Protein AF-A0A3P6GA21-F1 (afdb_monomer_lite)

Organism: Brassica oleracea (NCBI:txid3712)

Sequence (79 aa):
MDAFRSMMHDDMMVGAFSHSTAVGKLRKDLPDVPSDARQEFPRYSLDEAEAVCYYYLRQRLVRREVFSEENWKKIILFG

pLDDT: mean 75.62, std 9.92, range [43.91, 88.88]

Structure (mmCIF, N/CA/C/O backbone):
data_AF-A0A3P6GA21-F1
#
_entry.id   AF-A0A3P6GA21-F1
#
loop_
_atom_site.group_PDB
_atom_site.id
_atom_site.type_symbol
_atom_site.label_atom_id
_atom_site.label_alt_id
_atom_site.label_comp_id
_atom_site.label_asym_id
_atom_site.label_entity_id
_atom_site.label_seq_id
_atom_site.pdbx_PDB_ins_code
_atom_site.Cartn_x
_atom_site.Cartn_y
_atom_site.Cartn_z
_atom_site.occupancy
_atom_site.B_iso_or_equiv
_atom_site.auth_seq_id
_atom_site.auth_comp_id
_atom_site.auth_asym_id
_atom_site.auth_atom_id
_atom_site.pdbx_PDB_model_num
ATOM 1 N N . MET A 1 1 ? 25.081 -20.711 -14.322 1.00 43.91 1 MET A N 1
ATOM 2 C CA . MET A 1 1 ? 23.626 -20.511 -14.197 1.00 43.91 1 MET A CA 1
ATOM 3 C C . MET A 1 1 ? 23.480 -19.120 -13.625 1.00 43.91 1 MET A C 1
ATOM 5 O O . MET A 1 1 ? 23.936 -18.908 -12.507 1.00 43.91 1 MET A O 1
ATOM 9 N N . ASP A 1 2 ? 23.019 -18.169 -14.428 1.00 64.25 2 ASP A N 1
ATOM 10 C CA . ASP A 1 2 ? 22.937 -16.778 -13.990 1.00 64.25 2 ASP A CA 1
ATOM 11 C C . ASP A 1 2 ? 21.771 -16.610 -13.021 1.00 64.25 2 ASP A C 1
ATOM 13 O O . ASP A 1 2 ? 20.703 -17.196 -13.203 1.00 64.25 2 ASP A O 1
ATOM 17 N N . ALA A 1 3 ? 21.996 -15.843 -11.956 1.00 67.12 3 ALA A N 1
ATOM 18 C CA . ALA A 1 3 ? 20.997 -15.620 -10.913 1.00 67.12 3 ALA A CA 1
ATOM 19 C C . ALA A 1 3 ? 19.825 -14.743 -11.391 1.00 67.12 3 ALA A C 1
ATOM 21 O O . ALA A 1 3 ? 18.776 -14.722 -10.750 1.00 67.12 3 ALA A O 1
ATOM 22 N N . PHE A 1 4 ? 19.997 -14.034 -12.510 1.00 69.44 4 PHE A N 1
ATOM 23 C CA . PHE A 1 4 ? 19.013 -13.122 -13.079 1.00 69.44 4 PHE A CA 1
ATOM 24 C C . PHE A 1 4 ? 18.886 -13.359 -14.582 1.00 69.44 4 PHE A C 1
ATOM 26 O O . PHE A 1 4 ? 19.877 -13.583 -15.275 1.00 69.44 4 PHE A O 1
ATOM 33 N N . ARG A 1 5 ? 17.652 -13.303 -15.085 1.00 78.00 5 ARG A N 1
ATOM 34 C CA . ARG A 1 5 ? 17.371 -13.258 -16.521 1.00 78.00 5 ARG A CA 1
ATOM 35 C C . ARG A 1 5 ? 17.440 -11.795 -16.971 1.00 78.00 5 ARG A C 1
ATOM 37 O O . ARG A 1 5 ? 16.822 -10.949 -16.333 1.00 78.00 5 ARG A O 1
ATOM 44 N N . SER A 1 6 ? 18.162 -11.52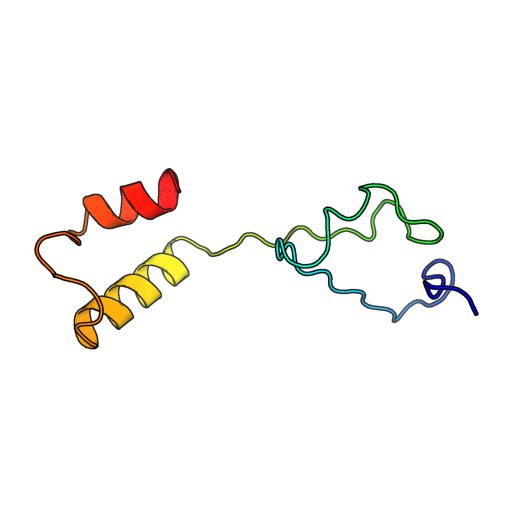0 -18.059 1.00 81.56 6 SER A N 1
ATOM 45 C CA . SER A 1 6 ? 18.228 -10.180 -18.661 1.00 81.56 6 SER A CA 1
ATOM 46 C C . SER A 1 6 ? 16.839 -9.698 -19.087 1.00 81.56 6 SER A C 1
ATOM 48 O O . SER A 1 6 ? 16.098 -10.449 -19.722 1.00 81.56 6 SER A O 1
ATOM 50 N N . MET A 1 7 ? 16.508 -8.449 -18.754 1.00 83.00 7 MET A N 1
ATOM 51 C CA . MET A 1 7 ? 15.267 -7.773 -19.155 1.00 83.00 7 MET A CA 1
ATOM 52 C C . MET A 1 7 ? 15.476 -6.798 -20.325 1.00 83.00 7 MET A C 1
ATOM 54 O O . MET A 1 7 ? 14.536 -6.148 -20.758 1.00 83.00 7 MET A O 1
ATOM 58 N N . MET A 1 8 ? 16.700 -6.685 -20.850 1.00 81.88 8 MET A N 1
ATOM 59 C CA . MET A 1 8 ? 17.065 -5.669 -21.849 1.00 81.88 8 MET A CA 1
ATOM 60 C C . MET A 1 8 ? 16.457 -5.891 -23.246 1.00 81.88 8 MET A C 1
ATOM 62 O O . MET A 1 8 ? 16.507 -4.985 -24.069 1.00 81.88 8 MET A O 1
ATOM 66 N N . HIS A 1 9 ? 15.937 -7.087 -23.537 1.00 76.69 9 HIS A N 1
ATOM 67 C CA . HIS A 1 9 ? 15.521 -7.492 -24.889 1.00 76.69 9 HIS A CA 1
ATOM 68 C C . HIS A 1 9 ? 14.206 -8.288 -24.910 1.00 76.69 9 HIS A C 1
ATOM 70 O O . HIS A 1 9 ? 13.880 -8.902 -25.923 1.00 76.69 9 HIS A O 1
ATOM 76 N N . ASP A 1 10 ? 13.500 -8.357 -23.781 1.00 68.06 10 ASP A N 1
ATOM 77 C CA . ASP A 1 10 ? 12.283 -9.155 -23.635 1.00 68.06 10 ASP A CA 1
ATOM 78 C C . ASP A 1 10 ? 11.132 -8.226 -23.237 1.00 68.06 10 ASP A C 1
ATOM 80 O O . ASP A 1 10 ? 10.951 -7.899 -22.061 1.00 68.06 10 ASP A O 1
ATOM 84 N N . ASP A 1 11 ? 10.388 -7.773 -24.251 1.00 66.94 11 ASP A N 1
ATOM 85 C CA . ASP A 1 11 ? 9.389 -6.698 -24.155 1.00 66.94 11 ASP A CA 1
ATOM 86 C C . ASP A 1 11 ? 8.206 -7.025 -23.219 1.00 66.94 11 ASP A C 1
ATOM 88 O O . ASP A 1 11 ? 7.393 -6.154 -22.920 1.00 66.94 11 ASP A O 1
ATOM 92 N N . MET A 1 12 ? 8.093 -8.270 -22.737 1.00 79.19 12 MET A N 1
ATOM 93 C CA . MET A 1 12 ? 6.960 -8.751 -21.934 1.00 79.19 12 MET A CA 1
ATOM 94 C C . MET A 1 12 ? 7.358 -9.282 -20.545 1.00 79.19 12 MET A C 1
ATOM 96 O O . MET A 1 12 ? 6.564 -9.965 -19.891 1.00 79.19 12 MET A O 1
ATOM 100 N N . MET A 1 13 ? 8.568 -8.986 -20.062 1.00 82.19 13 MET A N 1
ATOM 101 C CA . MET A 1 13 ? 9.030 -9.446 -18.746 1.00 82.19 13 MET A CA 1
ATOM 102 C C . MET A 1 13 ? 8.616 -8.506 -17.608 1.00 82.19 13 MET A C 1
ATOM 104 O O . MET A 1 13 ? 8.918 -7.316 -17.620 1.00 82.19 13 MET A O 1
ATOM 108 N N . VAL A 1 14 ? 8.006 -9.070 -16.558 1.00 80.62 14 VAL A N 1
ATOM 109 C CA . VAL A 1 14 ? 7.686 -8.362 -15.306 1.00 80.62 14 VAL A CA 1
ATOM 110 C C . VAL A 1 14 ? 8.397 -9.043 -14.139 1.00 80.62 14 VAL A C 1
ATOM 112 O O . VAL A 1 14 ? 8.129 -10.202 -13.823 1.00 80.62 14 VAL A O 1
ATOM 115 N N . GLY A 1 15 ? 9.303 -8.317 -13.483 1.00 79.25 15 GLY A N 1
ATOM 116 C CA . GLY A 1 15 ? 9.932 -8.733 -12.229 1.00 79.25 15 GLY A CA 1
ATOM 117 C C . GLY A 1 15 ? 9.244 -8.083 -11.029 1.00 79.25 15 GLY A C 1
ATOM 118 O O . GLY A 1 15 ? 8.991 -6.882 -11.041 1.00 79.25 15 GLY A O 1
ATOM 119 N N . ALA A 1 16 ? 8.966 -8.856 -9.977 1.00 79.12 16 ALA A N 1
ATOM 120 C CA . ALA A 1 16 ? 8.421 -8.344 -8.722 1.00 79.12 16 ALA A CA 1
ATOM 121 C C . ALA A 1 16 ? 9.375 -8.652 -7.565 1.00 79.12 16 ALA A C 1
ATOM 123 O O . ALA A 1 16 ? 9.829 -9.786 -7.404 1.00 79.12 16 ALA A O 1
ATOM 124 N N . PHE A 1 17 ? 9.653 -7.646 -6.737 1.00 73.75 17 PHE A N 1
ATOM 125 C CA . PHE A 1 17 ? 10.503 -7.788 -5.560 1.00 73.75 17 PHE A CA 1
ATOM 126 C C . PHE A 1 17 ? 9.720 -7.413 -4.309 1.00 73.75 17 PHE A C 1
ATOM 128 O O . PHE A 1 17 ? 9.135 -6.336 -4.225 1.00 73.75 17 PHE A O 1
ATOM 135 N N . SER A 1 18 ? 9.740 -8.296 -3.312 1.00 68.25 18 SER A N 1
ATOM 136 C CA . SER A 1 18 ? 9.238 -7.964 -1.983 1.00 68.25 18 SER A CA 1
ATOM 137 C C . SER A 1 18 ? 10.353 -7.332 -1.155 1.00 68.25 18 SER A C 1
ATOM 139 O O . SER A 1 18 ? 11.437 -7.898 -1.034 1.00 68.25 18 SER A O 1
ATOM 141 N N . HIS A 1 19 ? 10.064 -6.207 -0.500 1.00 65.69 19 HIS A N 1
ATOM 142 C CA . HIS A 1 19 ? 10.934 -5.595 0.512 1.00 65.69 19 HIS A CA 1
ATOM 143 C C . HIS A 1 19 ? 10.900 -6.337 1.866 1.00 65.69 19 HIS A C 1
ATOM 145 O O . HIS A 1 19 ? 11.097 -5.734 2.923 1.00 65.69 19 HIS A O 1
ATOM 151 N N . SER A 1 20 ? 10.628 -7.644 1.865 1.00 59.56 20 SER A N 1
ATOM 152 C CA . SER A 1 20 ? 10.674 -8.469 3.071 1.00 59.56 20 SER A CA 1
ATOM 153 C C . SER A 1 20 ? 12.095 -8.490 3.637 1.00 59.56 20 SER A C 1
ATOM 155 O O . SER A 1 20 ? 13.055 -8.767 2.926 1.00 59.56 20 SER A O 1
ATOM 157 N N . THR A 1 21 ? 12.238 -8.270 4.944 1.00 55.34 21 THR A N 1
ATOM 158 C CA . THR A 1 21 ? 13.531 -8.306 5.657 1.00 55.34 21 THR A CA 1
ATOM 159 C C . THR A 1 21 ? 14.242 -9.665 5.597 1.00 55.34 21 THR A C 1
ATOM 161 O O . THR A 1 21 ? 15.413 -9.752 5.951 1.00 55.34 21 THR A O 1
ATOM 164 N N . ALA A 1 22 ? 13.551 -10.715 5.140 1.00 57.00 22 ALA A N 1
ATOM 165 C CA . ALA A 1 22 ? 14.056 -12.081 5.019 1.00 57.00 22 ALA A CA 1
ATOM 166 C C . ALA A 1 22 ? 15.088 -12.271 3.895 1.00 57.00 22 ALA A C 1
ATOM 168 O O . ALA A 1 22 ? 15.888 -13.201 3.950 1.00 57.00 22 ALA A O 1
ATOM 169 N N . VAL A 1 23 ? 15.087 -11.401 2.885 1.00 53.12 23 VAL A N 1
ATOM 170 C CA . VAL A 1 23 ? 16.025 -11.460 1.762 1.00 53.12 23 VAL A CA 1
ATOM 171 C C . VAL A 1 23 ? 16.618 -10.064 1.675 1.00 53.12 23 VAL A C 1
ATOM 173 O O . VAL A 1 23 ? 15.902 -9.117 1.371 1.00 53.12 23 VAL A O 1
ATOM 176 N N . GLY A 1 24 ? 17.876 -9.909 2.100 1.00 57.03 24 GLY A N 1
ATOM 177 C CA . GLY A 1 24 ? 18.515 -8.609 2.333 1.00 57.03 24 GLY A CA 1
ATOM 178 C C . GLY A 1 24 ? 18.287 -7.581 1.217 1.00 57.03 24 GLY A C 1
ATOM 179 O O . GLY A 1 24 ? 18.015 -7.932 0.074 1.00 57.03 24 GLY A O 1
ATOM 180 N N . LYS A 1 25 ? 18.404 -6.290 1.560 1.00 62.59 25 LYS A N 1
ATOM 181 C CA . LYS A 1 25 ? 18.096 -5.168 0.657 1.00 62.59 25 LYS A CA 1
ATOM 182 C C . LYS A 1 25 ? 18.725 -5.380 -0.723 1.00 62.59 25 LYS A C 1
ATOM 184 O O . LYS A 1 25 ? 19.948 -5.342 -0.863 1.00 62.59 25 LYS A O 1
ATOM 189 N N . LEU A 1 26 ? 17.875 -5.573 -1.729 1.00 66.81 26 LEU A N 1
ATOM 190 C CA . LEU A 1 26 ? 18.310 -5.661 -3.112 1.00 66.81 26 LEU A CA 1
ATOM 191 C C . LEU A 1 26 ? 18.975 -4.341 -3.508 1.00 66.81 26 LEU A C 1
ATOM 193 O O . LEU A 1 26 ? 18.531 -3.260 -3.103 1.00 66.81 26 LEU A O 1
ATOM 197 N N . ARG A 1 27 ? 20.065 -4.424 -4.274 1.00 69.81 27 ARG A N 1
ATOM 198 C CA . ARG A 1 27 ? 20.742 -3.222 -4.758 1.00 69.81 27 ARG A CA 1
ATOM 199 C C . ARG A 1 27 ? 19.793 -2.429 -5.649 1.00 69.81 27 ARG A C 1
ATOM 201 O O . ARG A 1 27 ? 19.068 -2.994 -6.465 1.00 69.81 27 ARG A O 1
ATOM 208 N N . LYS A 1 28 ? 19.850 -1.103 -5.505 1.00 70.44 28 LYS A N 1
ATOM 209 C CA . LYS A 1 28 ? 19.175 -0.169 -6.407 1.00 70.44 28 LYS A CA 1
ATOM 210 C C . LYS A 1 28 ? 19.735 -0.222 -7.823 1.00 70.44 28 LYS A C 1
ATOM 212 O O . LYS A 1 28 ? 19.111 0.329 -8.697 1.00 70.44 28 LYS A O 1
ATOM 217 N N . ASP A 1 29 ? 20.816 -0.910 -8.114 1.00 73.56 29 ASP 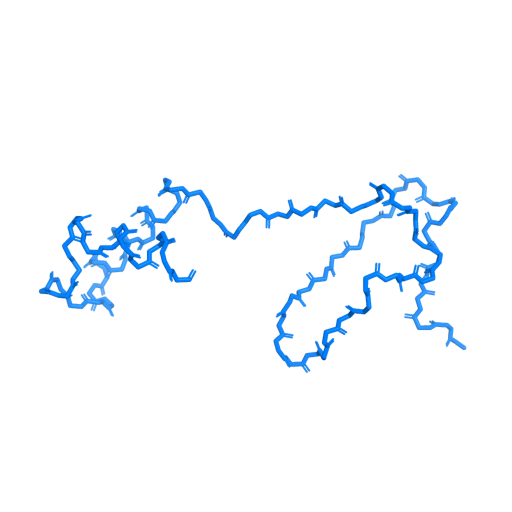A N 1
ATOM 218 C CA . ASP A 1 29 ? 21.224 -1.115 -9.501 1.00 73.56 29 ASP A CA 1
ATOM 219 C C . ASP A 1 29 ? 21.301 -2.619 -9.710 1.00 73.56 29 ASP A C 1
ATOM 221 O O . ASP A 1 29 ? 22.121 -3.303 -9.090 1.00 73.56 29 ASP A O 1
ATOM 225 N N . LEU A 1 30 ? 20.350 -3.134 -10.489 1.00 77.25 30 LEU A N 1
ATOM 226 C CA . LEU A 1 30 ? 20.344 -4.522 -10.925 1.00 77.25 30 LEU A CA 1
ATOM 227 C C . LEU A 1 30 ? 21.020 -4.578 -12.294 1.00 77.25 30 LEU A C 1
ATOM 229 O O . LEU A 1 30 ? 20.738 -3.716 -13.129 1.00 77.25 30 LEU A O 1
ATOM 233 N N . PRO A 1 31 ? 21.901 -5.562 -12.532 1.00 82.00 31 PRO A N 1
ATOM 234 C CA . PRO A 1 31 ? 22.435 -5.779 -13.865 1.00 82.00 31 PRO A CA 1
ATOM 235 C C . PRO A 1 31 ? 21.293 -6.146 -14.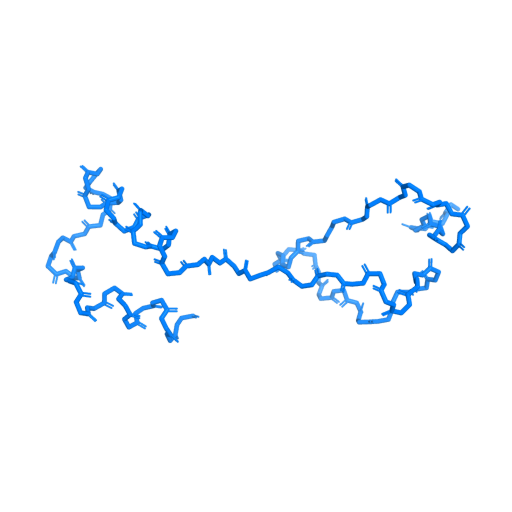816 1.00 82.00 31 PRO A C 1
ATOM 237 O O . PRO A 1 31 ? 20.349 -6.830 -14.421 1.00 82.00 31 PRO A O 1
ATOM 240 N N . ASP A 1 32 ? 21.397 -5.695 -16.064 1.00 83.12 32 ASP A N 1
ATOM 241 C CA . ASP A 1 32 ? 20.498 -6.071 -17.159 1.00 83.12 32 ASP A CA 1
ATOM 242 C C . ASP A 1 32 ? 19.011 -5.729 -16.947 1.00 83.12 32 ASP A C 1
ATOM 244 O O . ASP A 1 32 ? 18.130 -6.390 -17.506 1.00 83.12 32 ASP A O 1
ATOM 248 N N . VAL A 1 33 ? 18.738 -4.682 -16.162 1.00 82.19 33 VAL A N 1
ATOM 249 C CA . VAL A 1 33 ? 17.411 -4.079 -15.987 1.00 82.19 33 VAL A CA 1
ATOM 250 C C . VAL A 1 33 ? 17.453 -2.632 -16.497 1.00 82.19 33 VAL A C 1
ATOM 252 O O . VAL A 1 33 ? 18.320 -1.873 -16.053 1.00 82.19 33 VAL A O 1
ATOM 255 N N . PRO A 1 34 ? 16.534 -2.218 -17.390 1.00 84.75 34 PRO A N 1
ATOM 256 C CA . PRO A 1 34 ? 16.442 -0.830 -17.840 1.00 84.75 34 PRO A CA 1
ATOM 257 C C . PRO A 1 34 ? 16.238 0.149 -16.675 1.00 84.75 34 PRO A C 1
ATOM 259 O O . PRO A 1 34 ? 15.555 -0.155 -15.695 1.00 84.75 34 PRO A O 1
ATOM 262 N N . SER A 1 35 ? 16.811 1.349 -16.776 1.00 82.12 35 SER A N 1
ATOM 263 C CA . SER A 1 35 ? 16.767 2.356 -15.703 1.00 82.12 35 SER A CA 1
ATOM 264 C C . SER A 1 35 ? 15.358 2.866 -15.385 1.00 82.12 35 SER A C 1
ATOM 266 O O . SER A 1 35 ? 15.097 3.311 -14.269 1.00 82.12 35 SER A O 1
ATOM 268 N N . ASP A 1 36 ? 14.459 2.806 -16.361 1.00 84.25 36 ASP A N 1
ATOM 269 C CA . ASP A 1 36 ? 13.065 3.245 -16.306 1.00 84.25 36 ASP A CA 1
ATOM 270 C C . ASP A 1 36 ? 12.07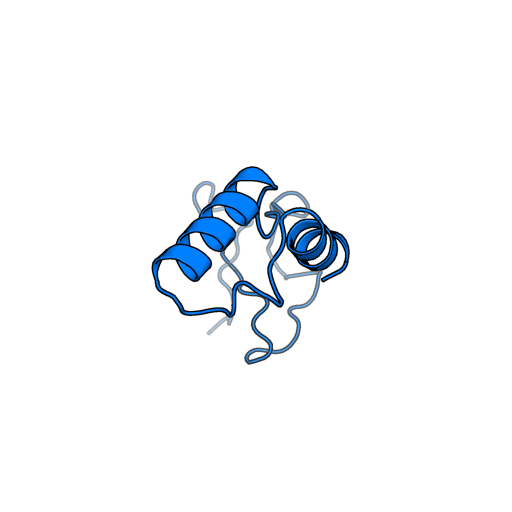4 2.102 -16.033 1.00 84.25 36 ASP A C 1
ATOM 272 O O . ASP A 1 36 ? 10.887 2.353 -15.852 1.00 84.25 36 ASP A O 1
ATOM 276 N N . ALA A 1 37 ? 12.542 0.856 -15.900 1.00 83.69 37 ALA A N 1
ATOM 277 C CA . ALA A 1 37 ? 11.684 -0.301 -15.626 1.00 83.69 37 ALA A CA 1
ATOM 278 C C . ALA A 1 37 ? 11.105 -0.320 -14.195 1.00 83.69 37 ALA A C 1
ATOM 280 O O . ALA A 1 37 ? 10.359 -1.229 -13.823 1.00 83.69 37 ALA A O 1
ATOM 281 N N . ARG A 1 38 ? 11.471 0.651 -13.349 1.00 81.25 38 ARG A N 1
ATOM 282 C CA . ARG A 1 38 ? 11.023 0.715 -11.958 1.00 81.25 38 ARG A CA 1
ATOM 283 C C . ARG A 1 38 ? 9.705 1.442 -11.799 1.00 81.25 38 ARG A C 1
ATOM 285 O O . ARG A 1 38 ? 9.631 2.658 -11.926 1.00 81.25 38 ARG A O 1
ATOM 292 N N . GLN A 1 39 ? 8.720 0.686 -11.341 1.00 85.12 39 GLN A N 1
ATOM 293 C CA . GLN A 1 39 ? 7.475 1.210 -10.809 1.00 85.12 39 GLN A CA 1
ATOM 294 C C . GLN A 1 39 ? 7.485 1.061 -9.282 1.00 85.12 39 GLN A C 1
ATOM 296 O O . GLN A 1 39 ? 7.462 -0.055 -8.760 1.00 85.12 39 GLN A O 1
ATOM 301 N N . GLU A 1 40 ? 7.529 2.176 -8.551 1.00 81.19 40 GLU A N 1
ATOM 302 C CA . GLU A 1 40 ? 7.289 2.156 -7.106 1.00 8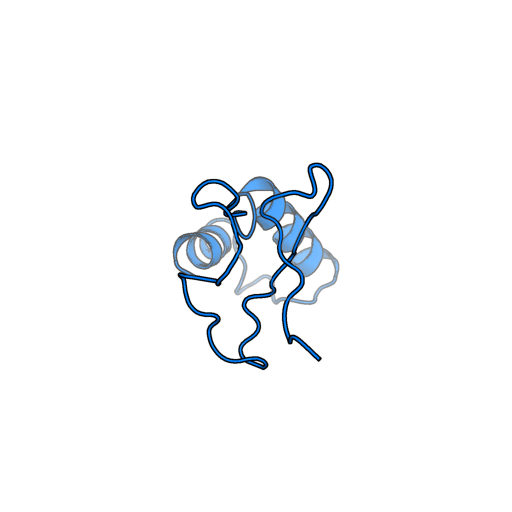1.19 40 GLU A CA 1
ATOM 303 C C . GLU A 1 40 ? 5.783 2.077 -6.847 1.00 81.19 40 GLU A C 1
ATOM 305 O O . GLU A 1 40 ? 5.011 2.900 -7.341 1.00 81.19 40 GLU A O 1
ATOM 310 N N . PHE A 1 41 ? 5.365 1.080 -6.068 1.00 82.25 41 PHE A N 1
ATOM 311 C CA . PHE A 1 41 ? 3.983 0.954 -5.622 1.00 82.25 41 PHE A CA 1
ATOM 312 C C . PHE A 1 41 ? 3.857 1.496 -4.195 1.00 82.25 41 PHE A C 1
ATOM 314 O O . PHE A 1 41 ? 4.598 1.046 -3.312 1.00 82.25 41 PHE A O 1
ATOM 321 N N . PRO A 1 42 ? 2.935 2.443 -3.936 1.00 82.12 42 PRO A N 1
ATOM 322 C CA . PRO A 1 42 ? 2.633 2.848 -2.572 1.00 82.12 42 PRO A CA 1
ATOM 323 C C . PRO A 1 42 ? 2.088 1.645 -1.797 1.00 82.12 42 PRO A C 1
ATOM 325 O O . PRO A 1 42 ? 1.464 0.750 -2.363 1.00 82.12 42 PRO A O 1
ATOM 328 N N . ARG A 1 43 ? 2.327 1.614 -0.483 1.00 80.12 43 ARG A N 1
ATOM 329 C CA . ARG A 1 43 ? 1.905 0.482 0.352 1.00 80.12 43 ARG A CA 1
ATOM 330 C C . ARG A 1 43 ? 0.380 0.355 0.443 1.00 80.12 43 ARG A C 1
ATOM 332 O O . ARG A 1 43 ? -0.114 -0.763 0.533 1.00 80.12 43 ARG A O 1
ATOM 339 N N . TYR A 1 44 ? -0.320 1.482 0.474 1.00 84.62 44 TYR A N 1
ATOM 340 C CA . TYR A 1 44 ? -1.777 1.579 0.455 1.00 84.62 44 TYR A CA 1
ATOM 341 C C . TYR A 1 44 ? -2.194 3.031 0.173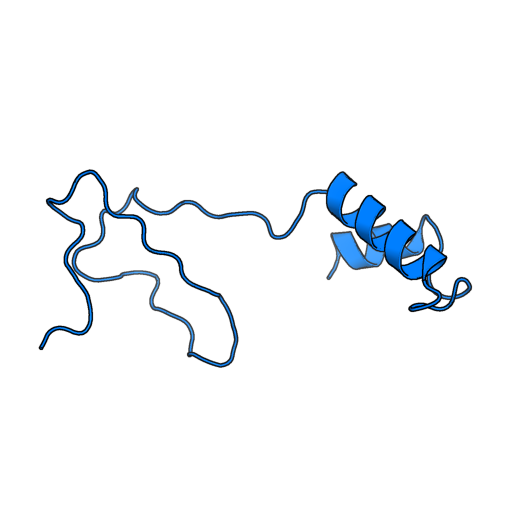 1.00 84.62 44 TYR A C 1
ATOM 343 O O . TYR A 1 44 ? -1.414 3.964 0.403 1.00 84.62 44 TYR A O 1
ATOM 351 N N . SER A 1 45 ? -3.428 3.230 -0.284 1.00 87.88 45 SER A N 1
ATOM 352 C CA . SER A 1 45 ? -4.115 4.528 -0.268 1.00 87.88 45 SER A CA 1
ATOM 353 C C . SER A 1 45 ? -4.769 4.805 1.096 1.00 87.88 45 SER A C 1
ATOM 355 O O . SER A 1 45 ? -4.882 3.912 1.938 1.00 87.88 45 SER A O 1
ATOM 357 N N . LEU A 1 46 ? -5.226 6.041 1.333 1.00 84.31 46 LEU A N 1
ATOM 358 C CA . LEU A 1 46 ? -5.972 6.370 2.556 1.00 84.31 46 LEU A CA 1
ATOM 359 C C . LEU A 1 46 ? -7.288 5.583 2.658 1.00 84.31 46 LEU A C 1
ATOM 361 O O . LEU A 1 46 ? -7.624 5.121 3.746 1.00 84.31 46 LEU A O 1
ATOM 365 N N . ASP A 1 47 ? -7.973 5.376 1.533 1.00 88.44 47 ASP A N 1
ATOM 366 C CA . ASP A 1 47 ? -9.241 4.642 1.469 1.00 88.44 47 ASP A CA 1
ATOM 367 C C . ASP A 1 47 ? -9.036 3.148 1.761 1.00 88.44 47 ASP A C 1
ATOM 369 O O . ASP A 1 47 ? -9.805 2.528 2.498 1.00 88.44 47 ASP A O 1
ATOM 373 N N . GLU A 1 48 ? -7.960 2.556 1.230 1.00 88.31 48 GLU A N 1
ATOM 374 C CA . GLU A 1 48 ? -7.583 1.169 1.531 1.00 88.31 48 GLU A CA 1
ATOM 375 C C . GLU A 1 48 ? -7.245 1.005 3.013 1.00 88.31 48 GLU A C 1
ATOM 377 O O . GLU A 1 48 ? -7.664 0.040 3.659 1.00 88.31 48 GLU A O 1
ATOM 382 N N . ALA A 1 49 ? -6.519 1.974 3.567 1.00 86.19 49 ALA A N 1
ATOM 383 C CA . ALA A 1 49 ? -6.160 1.976 4.970 1.00 86.19 49 ALA A CA 1
ATOM 384 C C . ALA A 1 49 ? -7.413 2.070 5.859 1.00 86.19 49 ALA A C 1
ATOM 386 O O . ALA A 1 49 ? -7.562 1.276 6.791 1.00 86.19 49 ALA A O 1
ATOM 387 N N . GLU A 1 50 ? -8.355 2.957 5.531 1.00 85.31 50 GLU A N 1
ATOM 388 C CA . GLU A 1 50 ? -9.649 3.090 6.208 1.00 85.31 50 GLU A CA 1
ATOM 389 C C . GLU A 1 50 ? -10.473 1.793 6.151 1.00 85.31 50 GLU A C 1
ATOM 391 O O . GLU A 1 50 ? -10.976 1.319 7.176 1.00 85.31 50 GLU A O 1
ATOM 396 N N . ALA A 1 51 ? -10.560 1.164 4.977 1.00 88.88 51 ALA A N 1
ATOM 397 C CA . ALA A 1 51 ? -11.285 -0.091 4.799 1.00 88.88 51 ALA A CA 1
ATOM 398 C C . ALA A 1 51 ? -10.716 -1.217 5.683 1.00 88.88 51 ALA A C 1
ATOM 400 O O . ALA A 1 51 ? -11.474 -1.946 6.336 1.00 88.88 51 ALA A O 1
ATOM 401 N N . VAL A 1 52 ? -9.385 -1.331 5.770 1.00 86.19 52 VAL A N 1
ATOM 402 C CA . VAL A 1 52 ? -8.709 -2.294 6.659 1.00 86.19 52 VAL A CA 1
ATOM 403 C C . VAL A 1 52 ? -8.977 -1.971 8.131 1.00 86.19 52 VAL A C 1
ATOM 405 O O . VAL A 1 52 ? -9.239 -2.878 8.928 1.00 86.19 52 VAL A O 1
ATOM 408 N N . CYS A 1 53 ? -8.978 -0.689 8.500 1.00 81.62 53 CYS A N 1
ATOM 409 C CA . CYS A 1 53 ? -9.302 -0.239 9.852 1.00 81.62 53 CYS A CA 1
ATOM 410 C C . CYS A 1 53 ? -10.721 -0.666 10.263 1.00 81.62 53 CYS A C 1
ATOM 412 O O . CYS A 1 53 ? -10.910 -1.275 11.325 1.00 81.62 53 CYS A O 1
ATOM 414 N N . TYR A 1 54 ? -11.714 -0.427 9.401 1.00 85.12 54 TYR A N 1
ATOM 415 C CA . TYR A 1 54 ? -13.086 -0.885 9.626 1.00 85.12 54 TYR A CA 1
ATOM 416 C C . TYR A 1 54 ? -13.186 -2.409 9.701 1.00 85.12 54 TYR A C 1
ATOM 418 O O . TYR A 1 54 ? -13.902 -2.939 10.559 1.00 85.12 54 TYR A O 1
ATOM 426 N N . TYR A 1 55 ? -12.448 -3.123 8.850 1.00 88.56 55 TYR A N 1
ATOM 427 C CA . TYR A 1 55 ? -12.396 -4.581 8.880 1.00 88.56 55 TYR A CA 1
ATOM 428 C C . TYR A 1 55 ? -11.886 -5.105 10.235 1.00 88.56 55 TYR A C 1
ATOM 430 O O . TYR A 1 55 ? -12.546 -5.942 10.855 1.00 88.56 55 TYR A O 1
ATOM 438 N N . TYR A 1 56 ? -10.777 -4.573 10.756 1.00 86.44 56 TYR A N 1
ATOM 439 C CA . TYR A 1 56 ? -10.218 -4.995 12.048 1.00 86.44 56 TYR A CA 1
ATOM 440 C C . TYR A 1 56 ? -11.119 -4.679 13.241 1.00 86.44 56 TYR A C 1
ATOM 442 O O . TYR A 1 56 ? -11.250 -5.514 14.143 1.00 86.44 56 TYR A O 1
ATOM 450 N N . LEU A 1 57 ? -11.783 -3.521 13.234 1.00 83.62 57 LEU A N 1
ATOM 451 C CA . LEU A 1 57 ? -12.774 -3.171 14.251 1.00 83.62 57 LEU A CA 1
ATOM 452 C C . LEU A 1 57 ? -13.972 -4.128 14.223 1.00 83.62 57 LEU A C 1
ATOM 454 O O . LEU A 1 57 ? -14.393 -4.621 15.274 1.00 83.62 57 LEU A O 1
ATOM 458 N N . ARG A 1 58 ? -14.495 -4.440 13.030 1.00 86.31 58 ARG A N 1
ATOM 459 C CA . ARG A 1 58 ? -15.628 -5.362 12.858 1.00 86.31 58 ARG A CA 1
ATOM 460 C C . ARG A 1 58 ? -15.293 -6.776 13.326 1.00 86.31 58 ARG A C 1
ATOM 462 O O . ARG A 1 58 ? -16.118 -7.404 13.986 1.00 86.31 58 ARG A O 1
ATOM 469 N N . GLN A 1 59 ? -14.092 -7.257 13.015 1.00 88.12 59 GLN A N 1
ATOM 470 C CA . GLN A 1 59 ? -13.622 -8.588 13.409 1.00 88.12 59 GLN A CA 1
ATOM 471 C C . GLN A 1 59 ? -13.121 -8.655 14.861 1.00 88.12 59 GLN A C 1
ATOM 473 O O . GLN A 1 59 ? -12.697 -9.715 15.312 1.00 88.12 59 GLN A O 1
ATOM 478 N N . ARG A 1 60 ? -13.165 -7.538 15.608 1.00 83.75 60 ARG A N 1
ATOM 479 C CA . ARG A 1 60 ? -12.638 -7.421 16.981 1.00 83.75 60 ARG A CA 1
ATOM 480 C C . ARG A 1 60 ? -11.162 -7.832 17.101 1.00 83.75 60 ARG A C 1
ATOM 482 O O . ARG A 1 60 ? -10.723 -8.256 18.166 1.00 83.75 60 ARG A O 1
ATOM 489 N N . LEU A 1 61 ? -10.395 -7.675 16.020 1.00 84.31 61 LEU A N 1
ATOM 490 C CA . LEU A 1 61 ? -8.953 -7.946 15.989 1.00 84.31 61 LEU A CA 1
ATOM 491 C C . LEU A 1 61 ? -8.154 -6.843 16.698 1.00 84.31 61 LEU A C 1
ATOM 493 O O . LEU A 1 61 ? -7.013 -7.058 17.097 1.00 84.31 61 LEU A O 1
ATOM 497 N N . VAL A 1 62 ? -8.762 -5.665 16.878 1.00 79.38 62 VAL A N 1
ATOM 498 C CA . VAL A 1 62 ? -8.168 -4.503 17.546 1.00 79.38 62 VAL A CA 1
ATOM 499 C C . VAL A 1 62 ? -9.167 -3.901 18.539 1.00 79.38 62 VAL A C 1
ATOM 501 O O . VAL A 1 62 ? -10.377 -3.891 18.304 1.00 79.38 62 VAL A O 1
ATOM 504 N N . ARG A 1 63 ? -8.664 -3.395 19.674 1.00 76.00 63 ARG A N 1
ATOM 505 C CA . ARG A 1 63 ? -9.480 -2.727 20.699 1.00 76.00 63 ARG A CA 1
ATOM 506 C C . ARG A 1 63 ? -9.933 -1.348 20.222 1.00 76.00 63 ARG A C 1
ATOM 508 O O . ARG A 1 63 ? -9.111 -0.495 19.900 1.00 76.00 63 ARG A O 1
ATOM 515 N N . ARG A 1 64 ? -11.245 -1.112 20.270 1.00 69.81 64 ARG A N 1
ATOM 516 C CA . ARG A 1 64 ? -11.896 0.139 19.847 1.00 69.81 64 ARG A CA 1
ATOM 517 C C . ARG A 1 64 ? -11.426 1.377 20.630 1.00 69.81 64 ARG A C 1
ATOM 519 O O . ARG A 1 64 ? -11.447 2.474 20.098 1.00 69.81 64 ARG A O 1
ATOM 526 N N . GLU A 1 65 ? -10.955 1.194 21.862 1.00 68.75 65 GLU A N 1
ATOM 527 C CA . GLU A 1 65 ? -10.397 2.260 22.716 1.00 68.75 65 GLU A CA 1
ATOM 528 C C . GLU A 1 65 ? -9.066 2.819 22.189 1.00 68.75 65 GLU A C 1
ATOM 530 O O . GLU A 1 65 ? -8.773 3.997 22.362 1.00 68.75 65 GLU A O 1
ATOM 535 N N . VAL A 1 66 ? -8.266 1.980 21.525 1.00 65.38 66 VAL A N 1
ATOM 536 C CA . VAL A 1 66 ? -6.974 2.370 20.933 1.00 65.38 66 VAL A CA 1
ATOM 537 C C . VAL A 1 66 ? -7.179 2.962 19.534 1.00 65.38 66 VAL A C 1
ATOM 539 O O . VAL A 1 66 ? -6.385 3.776 19.064 1.00 65.38 66 VAL A O 1
ATOM 542 N N . PHE A 1 67 ? -8.274 2.577 18.879 1.00 69.06 67 PHE A N 1
ATOM 543 C CA . PHE A 1 67 ? -8.528 2.807 17.466 1.00 69.06 67 PHE A CA 1
ATOM 544 C C . PHE A 1 67 ? -9.743 3.731 17.267 1.00 69.06 67 PHE A C 1
ATOM 546 O O . PHE A 1 67 ? -10.857 3.286 16.995 1.00 69.06 67 PHE A O 1
ATOM 553 N N . SER A 1 68 ? -9.518 5.037 17.442 1.00 69.81 68 SER A N 1
ATOM 554 C CA . SER A 1 68 ? -10.466 6.110 17.101 1.00 69.81 68 SER A CA 1
ATOM 555 C C . SER A 1 68 ? -10.192 6.666 15.698 1.00 69.81 68 SER A C 1
ATOM 557 O O . SER A 1 68 ? -9.089 6.489 15.174 1.00 69.81 68 SER A O 1
ATOM 559 N N . GLU A 1 69 ? -11.164 7.371 15.100 1.00 67.69 69 GLU A N 1
ATOM 560 C CA . GLU A 1 69 ? -11.019 7.979 13.763 1.00 67.69 69 GLU A CA 1
ATOM 561 C C . GLU A 1 69 ? -9.792 8.892 13.619 1.00 67.69 69 GLU A C 1
ATOM 563 O O . GLU A 1 69 ? -9.155 8.941 12.568 1.00 67.69 69 GLU A O 1
ATOM 568 N N . GLU A 1 70 ? -9.426 9.589 14.689 1.00 71.81 70 GLU A N 1
ATOM 569 C CA . GLU A 1 70 ? -8.269 10.483 14.699 1.00 71.81 70 GLU A CA 1
ATOM 570 C C . GLU A 1 70 ? -6.948 9.747 14.951 1.00 71.81 70 GLU A C 1
ATOM 572 O O . GLU A 1 70 ? -5.893 10.207 14.511 1.00 71.81 70 GLU A O 1
ATOM 577 N N . ASN A 1 71 ? -6.973 8.610 15.653 1.00 74.25 71 ASN A N 1
ATOM 578 C CA . ASN A 1 71 ? -5.758 7.874 16.001 1.00 74.25 71 ASN A CA 1
ATOM 579 C C . ASN A 1 71 ? -5.282 6.959 14.874 1.00 74.25 71 ASN A C 1
ATOM 581 O O . ASN A 1 71 ? -4.075 6.869 14.651 1.00 74.25 71 ASN A O 1
ATOM 585 N N . TRP A 1 72 ? -6.187 6.316 14.131 1.00 71.50 72 TRP A N 1
ATOM 586 C CA . TRP A 1 72 ? -5.770 5.437 13.033 1.00 71.50 72 TRP A CA 1
ATOM 587 C C . TRP A 1 72 ? -5.092 6.219 11.909 1.00 71.50 72 TRP A C 1
ATOM 589 O O . TRP A 1 72 ? -4.069 5.780 11.387 1.00 71.50 72 TRP A O 1
ATOM 599 N N . LYS A 1 73 ? -5.592 7.426 11.608 1.00 75.81 73 LYS A N 1
ATOM 600 C CA . LYS A 1 73 ? -4.984 8.330 10.622 1.00 75.81 73 LYS A CA 1
ATOM 601 C C . LYS A 1 73 ? -3.555 8.696 11.014 1.00 75.81 73 LYS A C 1
ATOM 603 O O . LYS A 1 73 ? -2.687 8.735 10.155 1.00 75.81 73 LYS A O 1
ATOM 608 N N . LYS A 1 74 ? -3.271 8.886 12.309 1.00 74.94 74 LYS A N 1
ATOM 609 C CA . LYS A 1 74 ? -1.898 9.115 12.797 1.00 74.94 74 LYS A CA 1
ATOM 610 C C . LYS A 1 74 ? -1.012 7.882 12.607 1.00 74.94 74 LYS A C 1
ATOM 612 O O . LYS A 1 74 ? 0.119 8.024 12.168 1.00 74.94 74 LYS A O 1
ATOM 617 N N . ILE A 1 75 ? -1.516 6.682 12.892 1.00 72.31 75 ILE A N 1
ATOM 618 C CA . ILE A 1 75 ? -0.758 5.433 12.688 1.00 72.31 75 ILE A CA 1
ATOM 619 C C . ILE A 1 75 ? -0.403 5.244 11.207 1.00 72.31 75 ILE A C 1
ATOM 621 O O . ILE A 1 75 ? 0.696 4.811 10.892 1.00 72.31 75 ILE A O 1
ATOM 625 N N . ILE A 1 76 ? -1.318 5.596 10.307 1.00 71.31 76 ILE A N 1
ATOM 626 C CA . ILE A 1 76 ? -1.136 5.461 8.859 1.00 71.31 76 ILE A CA 1
ATOM 627 C C . ILE A 1 76 ? -0.268 6.572 8.253 1.00 71.31 76 ILE A C 1
ATOM 629 O O . ILE A 1 76 ? 0.515 6.309 7.349 1.00 71.31 76 ILE A O 1
ATOM 633 N N . LEU A 1 77 ? -0.353 7.802 8.763 1.00 65.81 77 LEU A N 1
ATOM 634 C CA . LEU A 1 77 ? 0.457 8.923 8.271 1.00 65.81 77 LEU A CA 1
ATOM 635 C C . LEU A 1 77 ? 1.892 8.933 8.822 1.00 65.81 77 LEU A C 1
ATOM 637 O O . LEU A 1 77 ? 2.767 9.520 8.191 1.00 65.81 77 LEU A O 1
ATOM 641 N N . PHE A 1 78 ? 2.137 8.330 9.990 1.00 63.06 78 PHE A N 1
ATOM 642 C CA . PHE A 1 78 ? 3.438 8.367 10.677 1.00 63.06 78 PHE A CA 1
ATOM 643 C C . PHE A 1 78 ? 4.100 6.988 10.867 1.00 63.06 78 PHE A C 1
ATOM 645 O O . PHE A 1 78 ? 5.142 6.914 11.521 1.00 63.06 78 PHE A O 1
ATOM 652 N N . GLY A 1 79 ? 3.497 5.911 10.353 1.00 53.84 79 GLY A N 1
ATOM 653 C CA . GLY A 1 79 ? 3.975 4.525 10.482 1.00 53.84 79 GLY A CA 1
ATOM 654 C C . GLY A 1 79 ? 4.754 3.991 9.286 1.00 53.84 79 GLY A C 1
ATOM 655 O O . GLY A 1 79 ? 4.642 4.559 8.180 1.00 53.84 79 GLY A O 1
#

Foldseek 3Di:
DDPDDAPQPPPPDDDDDDPDPVDPDDDPDDPRDDNPSDDDDDPDDPVRLVVVLVVCVVVVVDDVVCRDPVNSVCVVVPD

Radius of gyration: 19.03 Å; chains: 1; bounding box: 39×31×48 Å

InterPro domains:
  IPR019368 Small ribosomal subunit protein mS29 [PTHR12810] (3-76)

Secondary structure (DSSP, 8-state):
--SS---TT-TT--------TTS----SS-TT--TT---PPPS--HHHHHHHHHHHHHTT-S-TTT--HHHHHHHHHH-